Protein AF-A0A965E844-F1 (afdb_monomer)

Mean predicted aligned error: 3.3 Å

Secondary structure (DSSP, 8-state):
---HHHHHHHH-TTSHHHHHHHHHHIIIIIHHTTSS-GGGGGGHIIIIITT-

Solvent-accessible surface area (backbone atoms only — not comparable to full-atom values): 3107 Å² total; per-residue (Å²): 132,82,51,70,69,56,50,23,46,69,78,30,67,96,42,28,66,58,54,52,54,49,48,53,44,47,54,42,58,28,33,79,70,67,78,36,59,75,88,43,42,90,44,39,55,74,64,67,58,76,66,108

Radius of gyration: 10.83 Å; Cα contacts (8 Å, |Δi|>4): 41; chains: 1; bounding box: 25×20×24 Å

Foldseek 3Di:
DQDLLRVLCVQPVPCSVVLVVVLVCCLPVCCVVVVDPNVCSVVCCVPPRNVD

Structure (mmCIF, N/CA/C/O backbone):
data_AF-A0A965E844-F1
#
_entry.id   AF-A0A965E844-F1
#
loop_
_atom_site.group_PDB
_atom_site.id
_atom_site.type_symbol
_atom_site.label_atom_id
_atom_site.label_alt_id
_atom_site.label_comp_id
_atom_site.label_asym_id
_atom_site.label_entity_id
_atom_site.label_seq_id
_atom_site.pdbx_PDB_ins_code
_atom_site.Cartn_x
_atom_site.Cartn_y
_atom_site.Cartn_z
_atom_site.occupancy
_atom_site.B_iso_or_equiv
_atom_site.auth_seq_id
_atom_site.auth_comp_id
_atom_site.auth_asym_id
_atom_site.auth_atom_id
_atom_site.pdbx_PDB_model_num
ATOM 1 N N . MET A 1 1 ? 13.216 -14.293 3.893 1.00 55.94 1 MET A N 1
ATOM 2 C CA . MET A 1 1 ? 12.142 -13.320 3.600 1.00 55.94 1 MET A CA 1
ATOM 3 C C . MET A 1 1 ? 12.696 -12.365 2.564 1.00 55.94 1 MET A C 1
ATOM 5 O O . MET A 1 1 ? 13.667 -11.690 2.872 1.00 55.94 1 MET A O 1
ATOM 9 N N . ASP A 1 2 ? 12.165 -12.377 1.341 1.00 76.44 2 ASP A N 1
ATOM 10 C CA . ASP A 1 2 ? 12.529 -11.374 0.332 1.00 76.44 2 ASP A CA 1
ATOM 11 C C . ASP A 1 2 ? 11.988 -10.004 0.781 1.00 76.44 2 ASP A C 1
ATOM 13 O O . ASP A 1 2 ? 10.835 -9.911 1.212 1.00 76.44 2 ASP A O 1
ATOM 17 N N . SER A 1 3 ? 12.807 -8.949 0.700 1.00 89.31 3 SER A N 1
ATOM 18 C CA . SER A 1 3 ? 12.362 -7.574 0.978 1.00 89.31 3 SER A CA 1
ATOM 19 C C . SER A 1 3 ? 11.303 -7.131 -0.042 1.00 89.31 3 SER A C 1
ATOM 21 O O . SER A 1 3 ? 11.257 -7.641 -1.169 1.00 89.31 3 SER A O 1
ATOM 23 N N . ARG A 1 4 ? 10.476 -6.140 0.319 1.00 89.06 4 ARG A N 1
ATOM 24 C CA . ARG A 1 4 ? 9.505 -5.514 -0.597 1.00 89.06 4 ARG A CA 1
ATOM 25 C C . ARG A 1 4 ? 10.181 -4.999 -1.862 1.00 89.06 4 ARG A C 1
ATOM 27 O O . ARG A 1 4 ? 9.698 -5.264 -2.952 1.00 89.06 4 ARG A O 1
ATOM 34 N N . GLU A 1 5 ? 11.358 -4.392 -1.741 1.00 90.44 5 GLU A N 1
ATOM 35 C CA . GLU A 1 5 ? 12.140 -3.915 -2.889 1.00 90.44 5 GLU A CA 1
ATOM 36 C C . GLU A 1 5 ? 12.580 -5.051 -3.823 1.00 90.44 5 GLU A C 1
ATOM 38 O O . GLU A 1 5 ? 12.595 -4.897 -5.043 1.00 90.44 5 GLU A O 1
ATOM 43 N N . THR A 1 6 ? 12.921 -6.216 -3.262 1.00 92.88 6 THR A N 1
ATOM 44 C CA . THR A 1 6 ? 13.297 -7.399 -4.052 1.00 92.88 6 THR A CA 1
ATOM 45 C C . THR A 1 6 ? 12.099 -7.930 -4.834 1.00 92.88 6 THR A C 1
ATOM 47 O O . THR A 1 6 ? 12.223 -8.232 -6.020 1.00 92.88 6 TH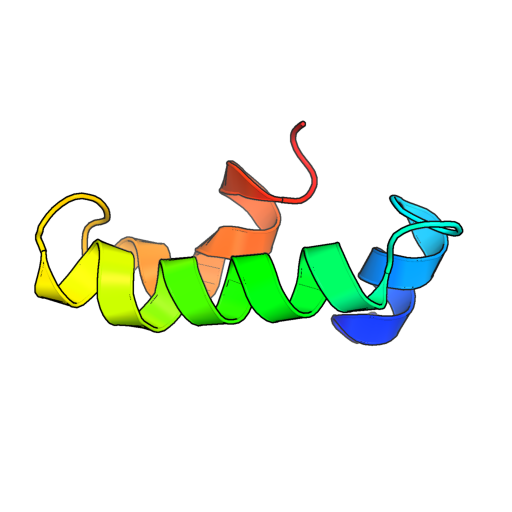R A O 1
ATOM 50 N N . 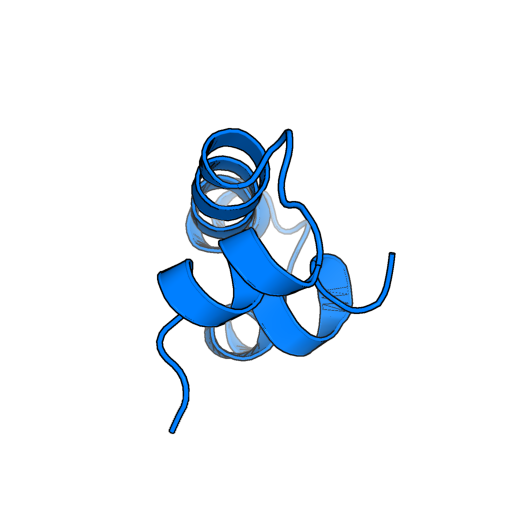ARG A 1 7 ? 10.921 -7.997 -4.201 1.00 91.94 7 ARG A N 1
ATOM 51 C CA . ARG A 1 7 ? 9.673 -8.396 -4.872 1.00 91.94 7 ARG A CA 1
ATOM 52 C C . ARG A 1 7 ? 9.244 -7.363 -5.912 1.00 91.94 7 ARG A C 1
ATOM 54 O O . ARG A 1 7 ? 8.877 -7.758 -7.011 1.00 91.94 7 ARG A O 1
ATOM 61 N N . ALA A 1 8 ? 9.364 -6.071 -5.611 1.00 93.50 8 ALA A N 1
ATOM 62 C CA . ALA A 1 8 ? 9.055 -4.987 -6.540 1.00 93.50 8 ALA A CA 1
ATOM 63 C C . ALA A 1 8 ? 9.877 -5.110 -7.825 1.00 93.50 8 ALA A C 1
ATOM 65 O O . ALA A 1 8 ? 9.319 -5.123 -8.912 1.00 93.50 8 ALA A O 1
ATOM 66 N N . LYS A 1 9 ? 11.197 -5.295 -7.706 1.00 94.00 9 LYS A N 1
ATOM 67 C CA . LYS A 1 9 ? 12.081 -5.487 -8.867 1.00 94.00 9 LYS A CA 1
ATOM 68 C C . LYS A 1 9 ? 11.812 -6.790 -9.622 1.00 94.00 9 LYS A C 1
ATOM 70 O O . LYS A 1 9 ? 12.028 -6.838 -10.826 1.00 94.00 9 LYS A O 1
ATOM 75 N N . ARG A 1 10 ? 11.359 -7.843 -8.931 1.00 93.38 10 ARG A N 1
ATOM 76 C CA . ARG A 1 10 ? 11.032 -9.138 -9.548 1.00 93.38 10 ARG A CA 1
ATOM 77 C C . ARG A 1 10 ? 9.753 -9.069 -10.384 1.00 93.38 10 ARG A C 1
ATOM 79 O O . ARG A 1 10 ? 9.759 -9.554 -11.508 1.00 93.38 10 ARG A O 1
ATOM 86 N N . TYR A 1 11 ? 8.675 -8.521 -9.826 1.00 91.19 11 TYR A N 1
ATOM 87 C CA . TYR A 1 11 ? 7.354 -8.517 -10.466 1.00 91.19 11 TYR A CA 1
ATOM 88 C C . TYR A 1 11 ? 7.115 -7.278 -11.336 1.00 91.19 11 TYR A C 1
ATOM 90 O O . TYR A 1 11 ? 6.433 -7.362 -12.351 1.00 91.19 11 TYR A O 1
ATOM 98 N N . PHE A 1 12 ? 7.725 -6.147 -10.979 1.00 93.38 12 PHE A N 1
ATOM 99 C CA . PHE A 1 12 ? 7.553 -4.853 -11.639 1.00 93.38 12 PHE A CA 1
ATOM 100 C C . PHE A 1 12 ? 8.917 -4.219 -11.962 1.00 93.38 12 PHE A C 1
ATOM 102 O O . PHE A 1 12 ? 9.226 -3.143 -11.453 1.00 93.38 12 PHE A O 1
ATOM 109 N N . PRO A 1 13 ? 9.773 -4.847 -12.789 1.00 93.06 13 PRO A N 1
ATOM 110 C CA . PRO A 1 13 ? 11.150 -4.387 -13.008 1.00 93.06 13 PRO A CA 1
ATOM 111 C C . PRO A 1 13 ? 11.248 -2.957 -13.558 1.00 93.06 13 PRO A C 1
ATOM 113 O O . PRO A 1 13 ? 12.152 -2.217 -13.186 1.00 93.06 13 PRO A O 1
ATOM 116 N N . GLU A 1 14 ? 10.302 -2.542 -14.401 1.00 95.88 14 GLU A N 1
ATOM 117 C CA . GLU A 1 14 ? 10.261 -1.193 -14.988 1.00 95.88 14 GLU A CA 1
ATOM 118 C C . GLU A 1 14 ? 9.502 -0.178 -14.119 1.00 95.88 14 GLU A C 1
ATOM 120 O O . GLU A 1 14 ? 9.468 1.007 -14.440 1.00 95.88 14 GLU A O 1
ATOM 125 N N . ARG A 1 15 ? 8.838 -0.646 -13.054 1.00 94.19 15 ARG A N 1
ATOM 126 C CA . ARG A 1 15 ? 7.870 0.118 -12.246 1.00 94.19 15 ARG A CA 1
ATOM 127 C C . ARG A 1 15 ? 8.018 -0.156 -10.753 1.00 94.19 15 ARG A C 1
ATOM 129 O O . ARG A 1 15 ? 7.068 -0.011 -9.990 1.00 94.19 15 ARG A O 1
ATOM 136 N N . SER A 1 16 ? 9.207 -0.566 -10.320 1.00 94.50 16 SER A N 1
ATOM 137 C CA . SER A 1 16 ? 9.416 -1.053 -8.956 1.00 94.50 16 SER A CA 1
ATOM 138 C C . SER A 1 16 ? 9.185 0.041 -7.918 1.00 94.50 16 SER A C 1
ATOM 140 O O . SER A 1 16 ? 8.631 -0.227 -6.858 1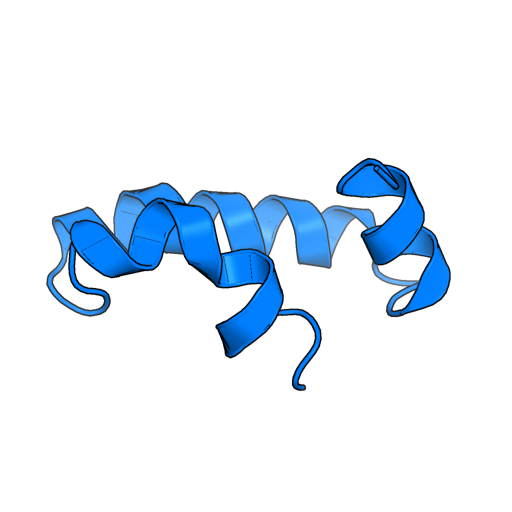.00 94.50 16 SER A O 1
ATOM 142 N N . GLU A 1 17 ? 9.573 1.277 -8.235 1.00 94.81 17 GLU A N 1
ATOM 143 C CA . GLU A 1 17 ? 9.344 2.433 -7.364 1.00 94.81 17 GLU A CA 1
ATOM 144 C C . GLU A 1 17 ? 7.855 2.786 -7.284 1.00 94.81 17 GLU A C 1
ATOM 146 O O . GLU A 1 17 ? 7.338 3.026 -6.196 1.00 94.81 17 GLU A O 1
ATOM 151 N N . GLU A 1 18 ? 7.139 2.728 -8.412 1.00 96.12 18 GLU A N 1
ATOM 152 C CA . GLU A 1 18 ? 5.689 2.947 -8.456 1.00 96.12 18 GLU A CA 1
ATOM 153 C C . GLU A 1 18 ? 4.940 1.875 -7.652 1.00 96.12 18 GLU A C 1
ATOM 155 O O . GLU A 1 18 ? 4.033 2.205 -6.892 1.00 96.12 18 GLU A O 1
ATOM 160 N N . ALA A 1 19 ? 5.349 0.605 -7.742 1.00 94.75 19 ALA A N 1
ATOM 161 C CA . ALA A 1 19 ? 4.751 -0.488 -6.974 1.00 94.75 19 ALA A CA 1
ATOM 162 C C . ALA A 1 19 ? 4.944 -0.318 -5.455 1.00 94.75 19 ALA A C 1
ATOM 164 O O . ALA A 1 19 ? 4.020 -0.570 -4.681 1.00 94.75 19 ALA A O 1
ATOM 165 N N . LEU A 1 20 ? 6.125 0.137 -5.023 1.00 94.81 20 LEU A N 1
ATOM 166 C CA . LEU A 1 20 ? 6.406 0.426 -3.612 1.00 94.81 20 LEU A CA 1
ATOM 167 C C . LEU A 1 20 ? 5.603 1.633 -3.112 1.00 94.81 20 LEU A C 1
ATOM 169 O O . LEU A 1 20 ? 4.978 1.559 -2.056 1.00 94.81 20 LEU A O 1
ATOM 173 N N . ALA A 1 21 ? 5.558 2.716 -3.890 1.00 95.38 21 ALA A N 1
ATOM 174 C CA . ALA A 1 21 ? 4.757 3.892 -3.556 1.00 95.38 21 ALA A CA 1
ATOM 175 C C . ALA A 1 21 ? 3.258 3.555 -3.496 1.00 95.38 21 ALA A C 1
ATOM 177 O O . ALA A 1 21 ? 2.534 4.036 -2.623 1.00 95.38 21 ALA A O 1
ATOM 178 N N . PHE A 1 22 ? 2.788 2.694 -4.398 1.00 94.69 22 PHE A N 1
ATOM 179 C CA . PHE A 1 22 ? 1.405 2.243 -4.403 1.00 94.69 22 PHE A CA 1
ATOM 180 C C . PHE A 1 22 ? 1.075 1.392 -3.170 1.00 94.69 22 PHE A C 1
ATOM 182 O O . PHE A 1 22 ? 0.028 1.603 -2.560 1.00 94.69 22 PHE A O 1
ATOM 189 N N . GLU A 1 23 ? 1.979 0.506 -2.737 1.00 94.75 23 GLU A N 1
ATOM 190 C CA . GLU A 1 23 ? 1.820 -0.219 -1.470 1.00 94.75 23 GLU A CA 1
ATOM 191 C C . GLU A 1 23 ? 1.661 0.744 -0.283 1.00 94.75 23 GLU A C 1
ATOM 193 O O . GLU A 1 23 ? 0.737 0.581 0.514 1.00 94.75 23 GLU A O 1
ATOM 198 N N . GLU A 1 24 ? 2.515 1.765 -0.179 1.00 94.19 24 GLU A N 1
ATOM 199 C CA . GLU A 1 24 ? 2.453 2.749 0.908 1.00 94.19 24 GLU A CA 1
ATOM 200 C C . GLU A 1 24 ? 1.121 3.516 0.907 1.00 94.19 24 GLU A C 1
ATOM 202 O O . GLU A 1 24 ? 0.482 3.678 1.953 1.00 94.19 24 GLU A O 1
ATOM 207 N N . LEU A 1 25 ? 0.652 3.937 -0.272 1.00 95.56 25 LEU A N 1
ATOM 208 C CA . LEU A 1 25 ? -0.640 4.610 -0.430 1.00 95.56 25 LEU A CA 1
ATOM 209 C C . LEU A 1 25 ? -1.806 3.723 0.010 1.00 95.56 25 LEU A C 1
ATOM 211 O O . LEU A 1 25 ? -2.737 4.203 0.664 1.00 95.56 25 LEU A O 1
ATOM 215 N N . LEU A 1 26 ? -1.764 2.433 -0.322 1.00 94.50 26 LEU A N 1
ATOM 216 C CA . LEU A 1 26 ? -2.779 1.480 0.112 1.00 94.50 26 LEU A CA 1
ATOM 217 C C . LEU A 1 26 ? -2.700 1.234 1.627 1.00 94.50 26 LEU A C 1
ATOM 219 O O . LEU A 1 26 ? -3.729 1.210 2.300 1.00 94.50 26 LEU A O 1
ATOM 223 N N . ALA A 1 27 ? -1.495 1.114 2.186 1.00 93.62 27 ALA A N 1
ATOM 224 C CA . ALA A 1 27 ? -1.279 0.840 3.610 1.00 93.62 27 ALA A CA 1
ATOM 225 C C . ALA A 1 27 ? -1.590 2.032 4.519 1.00 93.62 27 ALA A C 1
ATOM 227 O O . ALA A 1 27 ? -1.657 1.879 5.736 1.00 93.62 27 ALA A O 1
ATOM 228 N N . THR A 1 28 ? -1.798 3.213 3.940 1.00 94.06 28 THR A N 1
ATOM 229 C CA . THR A 1 28 ? -2.110 4.439 4.674 1.00 94.06 28 THR A CA 1
ATOM 230 C C . THR A 1 28 ? -3.448 5.011 4.218 1.00 94.06 28 THR A C 1
ATOM 232 O O . THR A 1 28 ? -4.472 4.839 4.878 1.00 94.06 28 THR A O 1
ATOM 235 N N . LYS A 1 29 ? -3.476 5.649 3.046 1.00 96.00 29 LYS A N 1
ATOM 236 C CA . LYS A 1 29 ? -4.614 6.419 2.535 1.00 96.00 29 LYS A CA 1
ATOM 237 C C . LYS A 1 29 ? -5.824 5.565 2.214 1.00 96.00 29 LYS A C 1
ATOM 239 O O . LYS A 1 29 ? -6.945 6.031 2.414 1.00 96.00 29 LYS A O 1
ATOM 244 N N . ALA A 1 30 ? -5.635 4.341 1.726 1.00 94.50 30 ALA A N 1
ATOM 245 C CA . ALA A 1 30 ? -6.771 3.457 1.485 1.00 94.50 30 ALA A CA 1
ATOM 246 C C . ALA A 1 30 ? -7.400 2.969 2.801 1.00 94.50 30 ALA A C 1
ATOM 248 O O . ALA A 1 30 ? -8.621 2.839 2.863 1.00 94.50 30 ALA A O 1
ATOM 249 N N . ILE A 1 31 ? -6.608 2.793 3.866 1.00 94.44 31 ILE A N 1
ATOM 250 C CA . ILE A 1 31 ? -7.126 2.455 5.200 1.00 94.44 31 ILE A CA 1
ATOM 251 C C . ILE A 1 31 ? -7.841 3.653 5.831 1.00 94.44 31 ILE A C 1
ATOM 253 O O . ILE A 1 31 ? -8.986 3.521 6.255 1.00 94.44 31 ILE A O 1
ATOM 257 N N . GLU A 1 32 ? -7.219 4.838 5.825 1.00 95.44 32 GLU A N 1
ATOM 258 C CA . GLU A 1 32 ? -7.821 6.082 6.344 1.00 95.44 32 GLU A CA 1
ATOM 259 C C . GLU A 1 32 ? -9.189 6.378 5.707 1.00 95.44 32 GLU A C 1
ATOM 261 O O . GLU A 1 32 ? -10.093 6.893 6.360 1.00 95.44 32 GLU A O 1
ATOM 266 N N . ARG A 1 33 ? -9.346 6.043 4.421 1.00 95.31 33 ARG A N 1
ATOM 267 C CA . ARG A 1 33 ? -10.578 6.264 3.650 1.00 95.31 33 ARG A CA 1
ATOM 268 C C . ARG A 1 33 ? -11.574 5.103 3.723 1.00 95.31 33 ARG A C 1
ATOM 270 O O . ARG A 1 33 ? -12.628 5.192 3.103 1.00 95.31 33 ARG A O 1
ATOM 277 N N . GLY A 1 34 ? -11.252 4.022 4.435 1.00 94.00 34 GLY A N 1
ATOM 278 C CA . GLY A 1 34 ? -12.113 2.841 4.562 1.00 94.00 34 GLY A CA 1
ATOM 27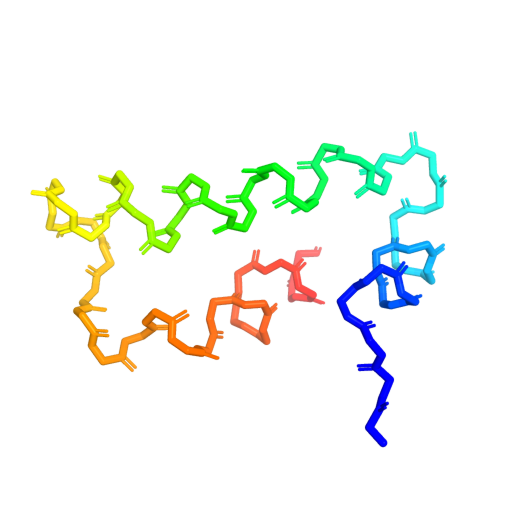9 C C . GLY A 1 34 ? -12.217 1.976 3.299 1.00 94.00 34 GLY A C 1
ATOM 280 O O . GLY A 1 34 ? -13.133 1.166 3.198 1.00 94.00 34 GLY A O 1
ATOM 281 N N . LEU A 1 35 ? -11.300 2.133 2.338 1.00 92.88 35 LEU A N 1
ATOM 282 C CA . LEU A 1 35 ? -11.222 1.299 1.129 1.00 92.88 35 LEU A CA 1
ATOM 283 C C . LEU A 1 35 ? -10.579 -0.063 1.419 1.00 92.88 35 LEU A C 1
ATOM 285 O O . LEU A 1 35 ? -10.918 -1.060 0.787 1.00 92.88 35 LEU A O 1
ATOM 289 N N . ILE A 1 36 ? -9.647 -0.095 2.372 1.00 92.56 36 ILE A N 1
ATOM 290 C CA . ILE A 1 36 ? -8.960 -1.298 2.839 1.00 92.56 36 ILE A CA 1
ATOM 291 C C . ILE A 1 36 ? -9.147 -1.394 4.353 1.00 92.56 36 ILE A C 1
ATOM 293 O O . ILE A 1 36 ? -8.984 -0.414 5.076 1.00 92.56 36 ILE A O 1
ATOM 297 N N . GLY A 1 37 ? -9.502 -2.580 4.850 1.00 91.69 37 GLY A N 1
ATOM 298 C CA . GLY A 1 37 ? -9.619 -2.800 6.290 1.00 91.69 37 GLY A CA 1
ATOM 299 C C . GLY A 1 37 ? -8.250 -2.708 6.980 1.00 91.69 37 GLY A C 1
ATOM 300 O O . GLY A 1 37 ? -7.261 -3.170 6.417 1.00 91.69 37 GLY A O 1
ATOM 301 N N . PRO A 1 38 ? -8.149 -2.198 8.219 1.00 88.69 38 PRO A N 1
ATOM 302 C CA . PRO A 1 38 ? -6.864 -2.061 8.915 1.00 88.69 38 PRO A CA 1
ATOM 303 C C . PRO A 1 38 ? -6.100 -3.391 9.057 1.00 88.69 38 PRO A C 1
ATOM 305 O O . PRO A 1 38 ? -4.879 -3.417 8.951 1.00 88.69 38 PRO A O 1
ATOM 308 N N . ALA A 1 39 ? -6.814 -4.515 9.194 1.00 90.38 39 ALA A N 1
ATOM 309 C CA . ALA A 1 39 ? -6.225 -5.859 9.237 1.00 90.38 39 ALA A CA 1
ATOM 310 C C . ALA A 1 39 ? -5.637 -6.336 7.893 1.00 90.38 39 ALA A C 1
ATOM 312 O O . ALA A 1 39 ? -4.933 -7.346 7.829 1.00 90.38 39 ALA A O 1
ATOM 313 N N . GLU A 1 40 ? -5.969 -5.675 6.789 1.00 89.69 40 GLU A N 1
ATOM 314 C CA . GLU A 1 40 ? -5.411 -5.972 5.471 1.00 89.69 40 GLU A CA 1
ATOM 315 C C . GLU A 1 40 ? -4.083 -5.238 5.245 1.00 89.69 40 GLU A C 1
ATOM 317 O O . GLU A 1 40 ? -3.310 -5.687 4.407 1.00 89.69 40 GLU A O 1
ATOM 322 N N . GLY A 1 41 ? -3.765 -4.196 6.030 1.00 87.62 41 GLY A N 1
ATOM 323 C CA . GLY A 1 41 ? -2.575 -3.351 5.859 1.00 87.62 41 GLY A CA 1
ATOM 324 C C . GLY A 1 41 ? -1.255 -4.121 5.761 1.00 87.62 41 GLY A C 1
ATOM 325 O O . GLY A 1 41 ? -0.455 -3.884 4.860 1.00 87.62 41 GLY A O 1
ATOM 326 N N . GLU A 1 42 ? -1.057 -5.117 6.625 1.00 87.44 42 GLU A N 1
ATOM 327 C CA . GLU A 1 42 ? 0.154 -5.955 6.625 1.00 87.44 42 GLU A CA 1
ATOM 328 C C . GLU A 1 42 ? 0.230 -6.938 5.443 1.00 87.44 42 GLU A C 1
ATOM 330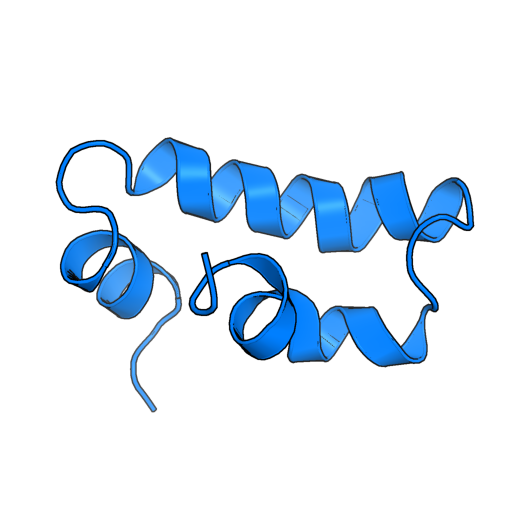 O O . GLU A 1 42 ? 1.294 -7.485 5.153 1.00 87.44 42 GLU A O 1
ATOM 335 N N . ARG A 1 43 ? -0.896 -7.174 4.757 1.00 90.81 43 ARG A N 1
ATOM 336 C CA . ARG A 1 43 ? -1.055 -8.154 3.669 1.00 90.81 43 ARG A CA 1
ATOM 337 C C . ARG A 1 43 ? -1.257 -7.501 2.302 1.00 90.81 43 ARG A C 1
ATOM 339 O O . ARG A 1 43 ? -1.477 -8.213 1.321 1.00 90.81 43 ARG A O 1
ATOM 346 N N . ILE A 1 44 ? -1.182 -6.170 2.221 1.00 92.56 44 ILE A N 1
ATOM 347 C CA . ILE A 1 44 ? -1.441 -5.408 0.992 1.00 92.56 44 ILE A CA 1
ATOM 348 C C . ILE A 1 44 ? -0.569 -5.883 -0.156 1.00 92.56 44 ILE A C 1
ATOM 350 O O . ILE A 1 44 ? -1.085 -6.113 -1.247 1.00 92.56 44 ILE A O 1
ATOM 354 N N . TRP A 1 45 ? 0.724 -6.092 0.093 1.00 92.31 45 TRP A N 1
ATOM 355 C CA . TRP A 1 45 ? 1.627 -6.555 -0.950 1.00 92.31 45 TRP A CA 1
ATOM 356 C C . TRP A 1 45 ? 1.150 -7.878 -1.553 1.00 92.31 45 TRP A C 1
ATOM 358 O O . TRP A 1 45 ? 1.009 -7.994 -2.768 1.00 92.31 45 TRP A O 1
ATOM 368 N N . GLN A 1 46 ? 0.864 -8.861 -0.695 1.00 91.31 46 GLN A N 1
ATOM 369 C CA . GLN A 1 46 ? 0.442 -10.199 -1.103 1.00 91.31 46 GLN A CA 1
ATOM 370 C C . GLN A 1 46 ? -0.906 -10.203 -1.821 1.00 91.31 46 GLN A C 1
ATOM 372 O O . GLN A 1 46 ? -1.180 -11.096 -2.612 1.00 91.31 46 GLN A O 1
ATOM 377 N N . ARG A 1 47 ? -1.791 -9.258 -1.495 1.00 90.75 47 ARG A N 1
ATOM 378 C CA . ARG A 1 47 ? -3.182 -9.283 -1.962 1.00 90.75 47 ARG A CA 1
ATOM 379 C C . ARG A 1 47 ? -3.456 -8.382 -3.148 1.00 90.75 47 ARG A C 1
ATOM 381 O O . ARG A 1 47 ? -4.268 -8.760 -3.986 1.00 90.75 47 ARG A O 1
ATOM 388 N N . HIS A 1 48 ? -2.807 -7.227 -3.197 1.00 90.25 48 HIS A N 1
ATOM 389 C CA . HIS A 1 48 ? -3.146 -6.144 -4.117 1.00 90.25 48 HIS A CA 1
ATOM 390 C C . HIS A 1 48 ? -2.000 -5.744 -5.038 1.00 90.25 48 HIS A C 1
ATOM 392 O O . HIS A 1 48 ? -2.264 -5.135 -6.068 1.00 90.25 48 HIS A O 1
ATOM 398 N N . ILE A 1 49 ? -0.753 -6.062 -4.680 1.00 89.62 49 ILE A N 1
ATOM 399 C CA . ILE A 1 49 ? 0.408 -5.695 -5.494 1.00 89.62 49 ILE A CA 1
ATOM 400 C C . ILE A 1 49 ? 0.866 -6.893 -6.320 1.00 89.62 49 ILE A C 1
ATOM 402 O O . ILE A 1 49 ? 0.875 -6.810 -7.536 1.00 89.62 49 ILE A O 1
ATOM 406 N N . GLU A 1 50 ? 1.188 -8.032 -5.700 1.00 89.06 50 GLU A N 1
ATOM 407 C CA . GLU A 1 5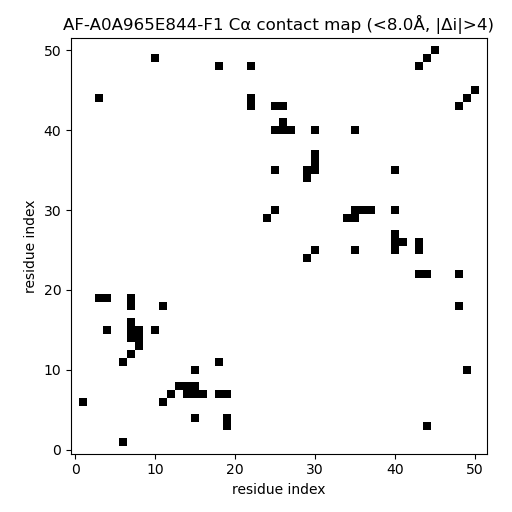0 ? 1.716 -9.191 -6.443 1.00 89.06 50 GLU A CA 1
ATOM 408 C C . GLU A 1 50 ? 0.663 -10.056 -7.152 1.00 89.06 50 GLU A C 1
ATOM 410 O O . GLU A 1 50 ? 1.033 -10.936 -7.921 1.00 89.06 50 GLU A O 1
ATOM 415 N N . ASN A 1 51 ? -0.628 -9.824 -6.888 1.00 83.50 51 ASN A N 1
ATOM 416 C CA . ASN A 1 51 ? -1.734 -10.527 -7.552 1.00 83.50 51 ASN A CA 1
ATOM 417 C C . ASN A 1 51 ?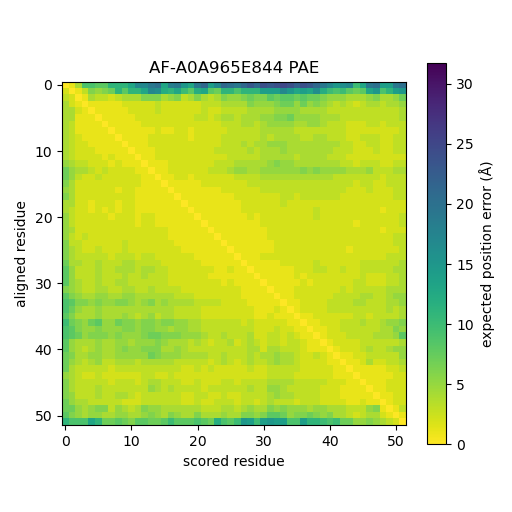 -2.269 -9.804 -8.804 1.00 83.50 51 ASN A C 1
ATOM 419 O O . ASN A 1 51 ? -3.243 -10.283 -9.386 1.00 83.50 51 ASN A O 1
ATOM 423 N N . CYS A 1 52 ? -1.707 -8.652 -9.176 1.00 73.81 52 CYS A N 1
ATOM 424 C CA . CYS A 1 52 ? -2.023 -7.963 -10.433 1.00 73.81 52 CYS A CA 1
ATOM 425 C C . CYS A 1 52 ? -1.210 -8.554 -11.586 1.00 73.81 52 CYS A C 1
ATOM 427 O O . CYS A 1 52 ? -1.801 -8.725 -12.675 1.00 73.81 52 CYS A O 1
#

Nearest PDB structures (foldseek):
  7cfe-assembly1_A  TM=9.111E-01  e=7.068E-01  Mycobacterium tuberculosis H37Rv

Sequence (52 aa):
MDSRETRAKRYFPERSEEALAFEELLATKAIERGLIGPAEGERIWQRHIENC

pLDDT: mean 91.17, std 6.51, range [55.94, 96.12]

=== Feature glossary ===
Legend for the data blocks above and below:

— What the protein is —

Sequence gives the chain of amino acids in standard one-letter code (A=alanine, C=cysteine, …, Y=tyrosine), read N→C. It is the only feature that is directly encoded by the gene; all structural features are derived from the folded form of this sequence.

The annotation block draws on four external resources. InterPro: which protein families and domains the sequence belongs to. GO: standardized terms for what the protein does, what process it participates in, and where in the cell it acts. CATH: which structural fold it has in the CATH hierarchy. Organism: the species of origin.

— Where its atoms are —

Atomic coordinates in PDBx/mmCIF format — the same representation the Protein Data Bank distributes. Each line of the _atom_site loop places one backbone atom in Cartesian space (units: ångströms, origin: arbitrary).

Six rendered views show the 3D structure from the faces of a cube — i.e. along ±x, ±y, ±z. Rendering representation is drawn randomly per protein from cartoon (secondary-structure ribbons), sticks (backbone bonds), or molecular surface; coloring is either N→C rainbow (blue at the N-terminus through red at the C-terminus) or one color per chain.

— Local backbone conformation —

DSSP 8-state secondary structure assigns each residue one of H (α-helix), G (3₁₀-helix), I (π-helix), E (extended β-strand), B (isolated β-bridge), T (hydrogen-bonded turn), S (bend), or '-' (coil). The assignment is computed from backbone hydrogen-bond geometry via the Kabsch–Sander algorithm.

P-SEA three-state annotation labels each residue as helix, strand, or coil based purely on the geometry of the Cα trace. It serves as a fallback when the full backbone (and thus DSSP) is unavailable.

φ (phi) and ψ (psi) are t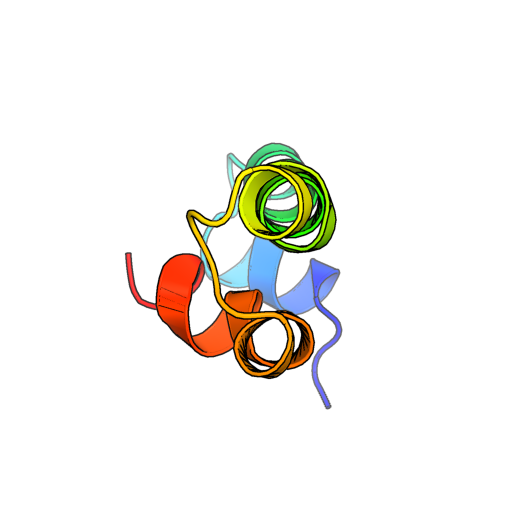he two rotatable backbone dihedrals per residue: φ is the C(i-1)–N–Cα–C torsion, ψ is the N–Cα–C–N(i+1) torsion, both in degrees on (−180°, 180°]. α-helical residues cluster near (−60°, −45°); β-strand residues near (−120°, +130°). A Ramachandran plot is simply a scatter of (φ, ψ) for every residue.

— Global shape and packing —

Radius of gyration (Rg) is the root-mean-square distance of Cα atoms from their centroid — a single number for overall size and compactness. A globular domain of N residues has Rg ≈ 2.2·N^0.38 Å; an extended or disordered chain has a much larger Rg. The Cα contact count is the number of residue pairs whose Cα atoms are within 8 Å and are more than four positions apart in sequence — a standard proxy for tertiary packing density. The bounding box is the smallest axis-aligned box enclosing all Cα atoms.

Accessible surface area quantifies burial. A residue with SASA near zero is packed into the hydrophobic core; one with SASA >100 Å² sits on the surface. Computed here via the Shrake–Rupley numerical algorithm with a 1.4 Å probe.

The contact map is a binary N×N matrix image: pixel (i, j) is dark where Cα_i and Cα_j are within 8 Å and |i−j|>4. Because the |i−j|>4 filter removes local helical contacts, off-diagonal stripes parallel to the main diagonal indicate parallel β-sheets; stripes perpendicular to it indicate antiparallel β-sheets. The Ramachandran plot scatters every residue's (φ, ψ) pair against the sterically allowed regions. The PAE heatmap renders the predicted-aligned-error matrix.

— Structural neighborhood —

A 3Di character summarizes, for each residue, the relative orientation of the Cα frame of its nearest spatial neighbor. Because it encodes fold topology rather than chemistry, 3Di alignments detect remote structural similarity that sequence alignment misses.

Structural nearest neighbors (via Foldseek easy-search vs the PDB). Reported per hit: target PDB id, E-va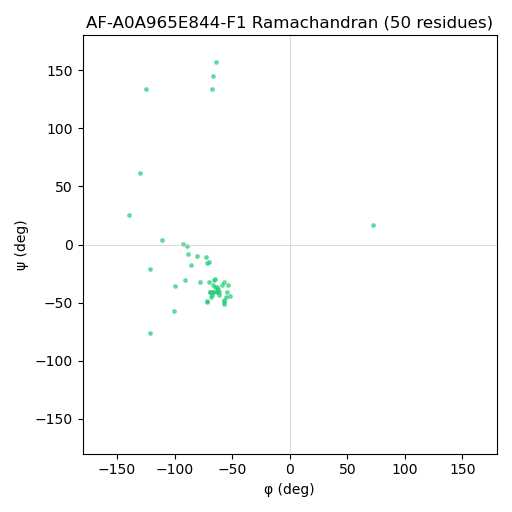lue, and alignment TM-score. A TM-score above ~0.5 is the conventional threshold for 'same fold'.

— Confidence and disorder —

For AlphaFold models, the B-factor field carries pLDDT — the model's own estimate of local accuracy on a 0–100 scale. Regions with pLDDT<50 should be treated as essentially unmodeled; they often correspond to intrinsically disordered segments.

B-factor (Debye–Waller factor) reflects atomic displacement in the crystal lattice. It is an experimental observable (units Å²), not a prediction; low values mean the atom is pinned down, high values mean it moves or is heterogeneous across the crystal.

Predicted Aligned Error (PAE) is an AlphaFold confidence matrix: entry (i, j) is the expected error in the position of residue j, in ångströms, when the prediction is superimposed on the true structure at residue i. Low PAE within a block of residues means that block is internally rigid and well-predicted; high PAE between two blocks means their relative placement is uncertain even if each block individually is confident.